Protein AF-A0A8C8BTA4-F1 (afdb_monomer_lite)

InterPro domains:
  IPR008011 Complex 1 LYR protein domain [PF05347] (32-92)
  IPR016488 NADH dehydrogenase [ubiquinone] (complex I), alpha subcomplex, subunit 6 [PTHR12964] (4-118)
  IPR045299 NDUFA6, LYR domain [cd20266] (25-99)

Radius of gyration: 22.17 Å; chains: 1; bounding box: 54×40×76 Å

Foldseek 3Di:
DDDDDDDDDPPPPPPCDPAPPDPDPVVLVVLVVVLLVLQLVCLVVLCVVQVAPDDSVVSNVLSVVVVVVCVPDDDSNVSVVVSVVSVVVSVCSVVVVDHNVVVCVSVVVVVCVVDDDDPPPVVVVVVVVVVVVVVVVVPPDDDD

Structure (mmCIF, N/CA/C/O backbone):
data_AF-A0A8C8BTA4-F1
#
_entry.id   AF-A0A8C8BTA4-F1
#
loop_
_atom_site.group_PDB
_atom_site.id
_atom_site.type_symbol
_atom_site.label_atom_id
_atom_site.label_alt_id
_atom_site.label_comp_id
_atom_site.label_asym_id
_atom_site.label_entity_id
_atom_site.label_seq_id
_atom_site.pdbx_PDB_ins_code
_atom_site.Cartn_x
_atom_site.Cartn_y
_atom_site.Cartn_z
_atom_site.occupancy
_atom_site.B_iso_or_equiv
_atom_site.auth_seq_id
_atom_site.auth_comp_id
_atom_site.auth_asym_id
_atom_site.auth_atom_id
_atom_site.pdbx_PDB_model_num
ATOM 1 N N . MET A 1 1 ? 39.851 -16.239 -56.422 1.00 43.22 1 MET A N 1
ATOM 2 C CA . MET A 1 1 ? 40.036 -15.001 -55.635 1.00 43.22 1 MET A CA 1
ATOM 3 C C . MET A 1 1 ? 38.679 -14.601 -55.082 1.00 43.22 1 MET A C 1
ATOM 5 O O . MET A 1 1 ? 37.808 -14.233 -55.857 1.00 43.22 1 MET A O 1
ATOM 9 N N . ALA A 1 2 ? 38.461 -14.826 -53.786 1.00 45.66 2 ALA A N 1
ATOM 10 C CA . ALA A 1 2 ? 37.199 -14.574 -53.092 1.00 45.66 2 ALA A CA 1
ATOM 11 C C . ALA A 1 2 ? 37.128 -13.120 -52.603 1.00 45.66 2 ALA A C 1
ATOM 13 O O . ALA A 1 2 ? 38.145 -12.577 -52.182 1.00 45.66 2 ALA A O 1
ATOM 14 N N . SER A 1 3 ? 35.937 -12.521 -52.583 1.00 42.38 3 SER A N 1
ATOM 15 C CA . SER A 1 3 ? 35.669 -11.377 -51.708 1.00 42.38 3 SER A CA 1
ATOM 16 C C . SER A 1 3 ? 34.217 -11.427 -51.240 1.00 42.38 3 SER A C 1
ATOM 18 O O . SER A 1 3 ? 33.285 -11.244 -52.018 1.00 42.38 3 SER A O 1
ATOM 20 N N . SER A 1 4 ? 34.047 -11.770 -49.963 1.00 49.66 4 SER A N 1
ATOM 21 C CA . SER A 1 4 ? 32.774 -11.763 -49.246 1.00 49.66 4 SER A CA 1
ATOM 22 C C . SER A 1 4 ? 32.507 -10.341 -48.753 1.00 49.66 4 SER A C 1
ATOM 24 O O . SER A 1 4 ? 33.300 -9.784 -47.992 1.00 49.66 4 SER A O 1
ATOM 26 N N . ALA A 1 5 ? 31.405 -9.740 -49.200 1.00 51.41 5 ALA A 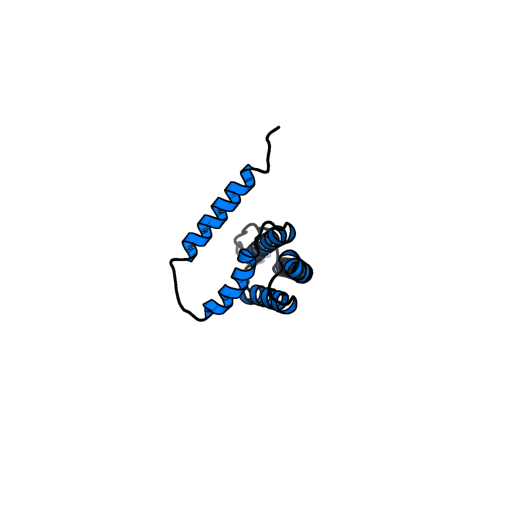N 1
ATOM 27 C CA . ALA A 1 5 ? 30.960 -8.436 -48.730 1.00 51.41 5 ALA A CA 1
ATOM 28 C C . ALA A 1 5 ? 30.339 -8.584 -47.331 1.00 51.41 5 ALA A C 1
ATOM 30 O O . ALA A 1 5 ? 29.182 -8.973 -47.172 1.00 51.41 5 ALA A O 1
ATOM 31 N N . ALA A 1 6 ? 31.131 -8.290 -46.302 1.00 49.91 6 ALA A N 1
ATOM 32 C CA . ALA A 1 6 ? 30.682 -8.265 -44.918 1.00 49.91 6 ALA A CA 1
ATOM 33 C C . ALA A 1 6 ? 29.624 -7.164 -44.714 1.00 49.91 6 ALA A C 1
ATOM 35 O O . ALA A 1 6 ? 29.917 -5.968 -44.779 1.00 49.91 6 ALA A O 1
ATOM 36 N N . THR A 1 7 ? 28.384 -7.572 -44.440 1.00 48.75 7 THR A N 1
ATOM 37 C CA . THR A 1 7 ? 27.320 -6.667 -43.993 1.00 48.75 7 THR A CA 1
ATOM 38 C C . THR A 1 7 ? 27.657 -6.203 -42.579 1.00 48.75 7 THR A C 1
ATOM 40 O O . THR A 1 7 ? 27.585 -6.974 -41.625 1.00 48.75 7 THR A O 1
ATOM 43 N N . ARG A 1 8 ? 28.063 -4.938 -42.431 1.00 50.91 8 ARG A N 1
ATOM 44 C CA . ARG A 1 8 ? 28.268 -4.314 -41.120 1.00 50.91 8 ARG A CA 1
ATOM 45 C C . ARG A 1 8 ? 26.905 -4.048 -40.486 1.00 50.91 8 ARG A C 1
ATOM 47 O O . ARG A 1 8 ? 26.249 -3.066 -40.818 1.00 50.91 8 ARG A O 1
ATOM 54 N N . THR A 1 9 ? 26.482 -4.912 -39.570 1.00 46.53 9 THR A N 1
ATOM 55 C CA . THR A 1 9 ? 25.383 -4.618 -38.647 1.00 46.53 9 THR A CA 1
ATOM 56 C C . THR A 1 9 ? 25.838 -3.511 -37.703 1.00 46.53 9 THR A C 1
ATOM 58 O O . THR A 1 9 ? 26.699 -3.732 -36.851 1.00 46.53 9 THR A O 1
ATOM 61 N N . ALA A 1 10 ? 25.292 -2.308 -37.870 1.00 50.00 10 ALA A N 1
ATOM 62 C CA . ALA A 1 10 ? 25.465 -1.233 -36.908 1.00 50.00 10 ALA A CA 1
ATOM 63 C C . ALA A 1 10 ? 24.846 -1.675 -35.575 1.00 50.00 10 ALA A C 1
ATOM 65 O O . ALA A 1 10 ? 23.627 -1.820 -35.466 1.00 50.00 10 ALA A O 1
ATOM 66 N N . SER A 1 11 ? 25.678 -1.917 -34.562 1.00 54.19 11 SER A N 1
ATOM 67 C CA . SER A 1 11 ? 25.204 -2.025 -33.190 1.00 54.19 11 SER A CA 1
ATOM 68 C C . SER A 1 11 ? 24.702 -0.645 -32.782 1.00 54.19 11 SER A C 1
ATOM 70 O O . SER A 1 11 ? 25.471 0.274 -32.505 1.00 54.19 11 SER A O 1
ATOM 72 N N . VAL A 1 12 ? 23.381 -0.472 -32.791 1.00 51.44 12 VAL A N 1
ATOM 73 C CA . VAL A 1 12 ? 22.750 0.668 -32.130 1.00 51.44 12 VAL A CA 1
ATOM 74 C C . VAL A 1 12 ? 23.1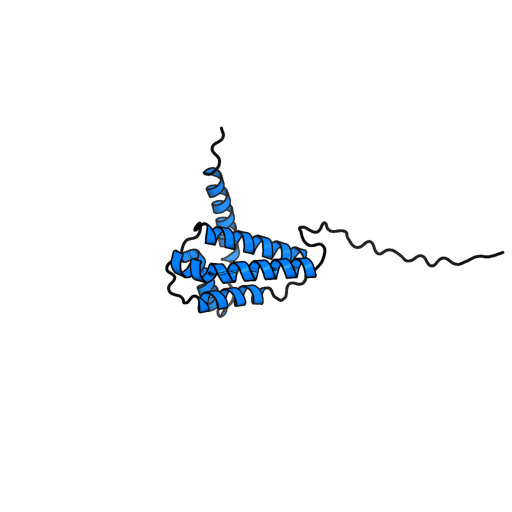39 0.547 -30.664 1.00 51.44 12 VAL A C 1
ATOM 76 O O . VAL A 1 12 ? 22.670 -0.350 -29.966 1.00 51.44 12 VAL A O 1
ATOM 79 N N . ALA A 1 13 ? 24.066 1.395 -30.223 1.00 52.31 13 ALA A N 1
ATOM 80 C CA . ALA A 1 13 ? 24.470 1.490 -28.834 1.00 52.31 13 ALA A CA 1
ATOM 81 C C . ALA A 1 13 ? 23.235 1.881 -28.016 1.00 52.31 13 ALA A C 1
ATOM 83 O O . ALA A 1 13 ? 22.893 3.058 -27.891 1.00 52.31 13 ALA A O 1
ATOM 84 N N . ALA A 1 14 ? 22.525 0.876 -27.500 1.00 57.75 14 ALA A N 1
ATOM 85 C CA . ALA A 1 14 ? 21.484 1.075 -26.516 1.00 57.75 14 ALA A CA 1
ATOM 86 C C . ALA A 1 14 ? 22.132 1.848 -25.369 1.00 57.75 14 ALA A C 1
ATOM 88 O O . ALA A 1 14 ? 23.144 1.418 -24.818 1.00 57.75 14 ALA A O 1
ATOM 89 N N . LYS A 1 15 ? 21.601 3.035 -25.078 1.00 53.69 15 LYS A N 1
ATOM 90 C CA . LYS A 1 15 ? 22.079 3.917 -24.014 1.00 53.69 15 LYS A CA 1
ATOM 91 C C . LYS A 1 15 ? 22.080 3.091 -22.722 1.00 53.69 15 LYS A C 1
ATOM 93 O O . LYS A 1 15 ? 21.014 2.849 -22.162 1.00 53.69 15 LYS A O 1
ATOM 98 N N . VAL A 1 16 ? 23.247 2.589 -22.306 1.00 53.66 16 VAL A N 1
ATOM 99 C CA . VAL A 1 16 ? 23.394 1.716 -21.132 1.00 53.66 16 VAL A CA 1
ATOM 100 C C . VAL A 1 16 ? 23.167 2.579 -19.900 1.00 53.66 16 VAL A C 1
ATOM 102 O O . VAL A 1 16 ? 24.096 3.121 -19.303 1.00 53.66 16 VAL A O 1
ATOM 105 N N . VAL A 1 17 ? 21.900 2.785 -19.553 1.00 58.75 17 VAL A N 1
ATOM 106 C CA . VAL A 1 17 ? 21.539 3.399 -18.285 1.00 58.75 17 VAL A CA 1
ATOM 107 C C . VAL A 1 17 ? 21.676 2.320 -17.230 1.00 58.75 17 VAL A C 1
ATOM 109 O O . VAL A 1 17 ? 21.057 1.266 -17.348 1.00 58.75 17 VAL A O 1
ATOM 112 N N . LYS A 1 18 ? 22.500 2.580 -16.211 1.00 59.97 18 LYS A N 1
ATOM 113 C CA . LYS A 1 18 ? 22.693 1.666 -15.083 1.00 59.97 18 LYS A CA 1
ATOM 114 C C . LYS A 1 18 ? 21.321 1.315 -14.483 1.00 59.97 18 LYS A C 1
ATOM 116 O O . LYS A 1 18 ? 20.644 2.227 -13.999 1.00 59.97 18 LYS A O 1
ATOM 121 N N . PRO A 1 19 ? 20.885 0.045 -14.538 1.00 59.44 19 PRO A N 1
ATOM 122 C CA . PRO A 1 19 ? 19.664 -0.362 -13.861 1.00 59.44 19 PRO A CA 1
ATOM 123 C C . PRO A 1 19 ? 19.863 -0.209 -12.350 1.00 59.44 19 PRO A C 1
ATOM 125 O O . PRO A 1 19 ? 20.925 -0.547 -11.828 1.00 59.44 19 PRO A O 1
ATOM 128 N N . ILE A 1 20 ? 18.862 0.341 -11.658 1.00 61.25 20 ILE A N 1
ATOM 129 C CA . ILE A 1 20 ? 18.943 0.615 -10.214 1.00 61.25 20 ILE A CA 1
ATOM 130 C C . ILE A 1 20 ? 18.792 -0.694 -9.419 1.00 61.25 20 ILE A C 1
ATOM 132 O O . ILE A 1 20 ? 19.532 -0.902 -8.465 1.00 61.25 20 ILE A O 1
ATOM 136 N N . PHE A 1 21 ? 17.905 -1.606 -9.841 1.00 60.84 21 PHE A N 1
ATOM 137 C CA . PHE A 1 21 ? 17.787 -2.954 -9.265 1.00 60.84 21 PHE A CA 1
ATOM 138 C C . PHE A 1 21 ? 17.445 -4.025 -10.305 1.00 60.84 21 PHE A C 1
ATOM 140 O O . PHE A 1 21 ? 18.109 -5.058 -10.355 1.00 60.84 21 PHE A O 1
ATOM 147 N N . SER A 1 22 ? 16.419 -3.800 -11.124 1.00 64.12 22 SER A N 1
ATOM 148 C CA . SER A 1 22 ? 15.921 -4.770 -12.099 1.00 64.12 22 SER A CA 1
ATOM 149 C C . SER A 1 22 ? 16.613 -4.604 -13.445 1.00 64.12 22 SER A C 1
ATOM 151 O O . SER A 1 22 ? 16.670 -3.501 -13.993 1.00 64.12 22 SER A O 1
ATOM 153 N N . ARG A 1 23 ? 17.122 -5.710 -13.997 1.00 69.38 23 ARG A N 1
ATOM 154 C CA . ARG A 1 23 ? 17.665 -5.727 -15.368 1.00 69.38 23 ARG A CA 1
ATOM 155 C C . ARG A 1 23 ? 16.547 -5.835 -16.403 1.00 69.38 23 ARG A C 1
ATOM 157 O O . ARG A 1 23 ? 16.633 -5.202 -17.449 1.00 69.38 23 ARG A O 1
ATOM 164 N N . ASP A 1 24 ? 15.478 -6.547 -16.038 1.00 75.94 24 ASP A N 1
ATOM 165 C CA . ASP A 1 24 ? 14.347 -6.882 -16.902 1.00 75.94 24 ASP A CA 1
ATOM 166 C C . ASP A 1 24 ? 12.992 -6.605 -16.226 1.00 75.94 24 ASP A C 1
ATOM 168 O O . ASP A 1 24 ? 12.855 -6.610 -14.998 1.00 75.94 24 ASP A O 1
ATOM 172 N N . LEU A 1 25 ? 11.946 -6.412 -17.039 1.00 82.31 25 LEU A N 1
ATOM 173 C CA . LEU A 1 25 ? 10.580 -6.137 -16.566 1.00 82.31 25 LEU A CA 1
ATOM 174 C C . LEU A 1 25 ? 9.993 -7.257 -15.699 1.00 82.31 25 LEU A C 1
ATOM 176 O O . LEU A 1 25 ? 9.207 -6.990 -14.788 1.00 82.31 25 LEU A O 1
ATOM 180 N N . ASP A 1 26 ? 10.356 -8.508 -15.964 1.00 86.94 26 ASP A N 1
ATOM 181 C CA . ASP A 1 26 ? 9.822 -9.654 -15.226 1.00 86.94 26 ASP A CA 1
ATOM 182 C C . ASP A 1 26 ? 10.353 -9.723 -13.792 1.00 86.94 26 ASP A C 1
ATOM 184 O O . ASP A 1 26 ? 9.638 -10.140 -12.872 1.00 86.94 26 ASP A O 1
ATOM 188 N N . GLU A 1 27 ? 11.578 -9.245 -13.578 1.00 87.38 27 GLU A N 1
ATOM 189 C CA . GLU A 1 27 ? 12.176 -9.103 -12.254 1.00 87.38 27 GLU A CA 1
ATOM 190 C C . GLU A 1 27 ? 11.454 -8.012 -11.451 1.00 87.38 27 GLU A C 1
ATOM 192 O O . GLU A 1 27 ? 11.037 -8.245 -10.311 1.00 87.38 27 GLU A O 1
ATOM 197 N N . ALA A 1 28 ? 11.186 -6.867 -12.084 1.00 86.62 28 ALA A N 1
ATOM 198 C CA . ALA A 1 28 ? 10.414 -5.782 -11.486 1.00 86.62 28 ALA A CA 1
ATOM 199 C C . ALA A 1 28 ? 8.991 -6.247 -11.111 1.00 86.62 28 ALA A C 1
ATOM 201 O O . ALA A 1 28 ? 8.542 -6.063 -9.976 1.00 86.62 28 ALA A O 1
ATOM 202 N N . LYS A 1 29 ? 8.298 -6.963 -12.009 1.00 88.81 29 LYS A N 1
ATOM 203 C CA . LYS A 1 29 ? 6.968 -7.550 -11.743 1.00 88.81 29 LYS A CA 1
ATOM 204 C C . LYS A 1 29 ? 6.982 -8.572 -10.605 1.00 88.81 29 LYS A C 1
ATOM 206 O O . LYS A 1 29 ? 5.991 -8.704 -9.882 1.00 88.81 29 LYS A O 1
ATOM 211 N N . ARG A 1 30 ? 8.067 -9.335 -10.435 1.00 91.19 30 ARG A N 1
ATOM 212 C CA . ARG A 1 30 ? 8.226 -10.251 -9.293 1.00 91.19 30 ARG A CA 1
ATOM 213 C C . ARG A 1 30 ? 8.276 -9.469 -7.980 1.00 91.19 30 ARG A C 1
ATOM 215 O O . ARG A 1 30 ? 7.491 -9.768 -7.083 1.00 91.19 30 ARG A O 1
ATOM 222 N N . ARG A 1 31 ? 9.101 -8.422 -7.914 1.00 89.69 31 ARG A N 1
ATOM 223 C CA . ARG A 1 31 ? 9.240 -7.560 -6.727 1.00 89.69 31 ARG A CA 1
ATOM 224 C C . ARG A 1 31 ? 7.942 -6.837 -6.364 1.00 89.69 31 ARG A C 1
ATOM 226 O O . ARG A 1 31 ? 7.586 -6.775 -5.189 1.00 89.69 31 ARG A O 1
ATOM 233 N N . VAL A 1 32 ? 7.197 -6.351 -7.358 1.00 91.94 32 VAL A N 1
ATOM 234 C CA . VAL A 1 32 ?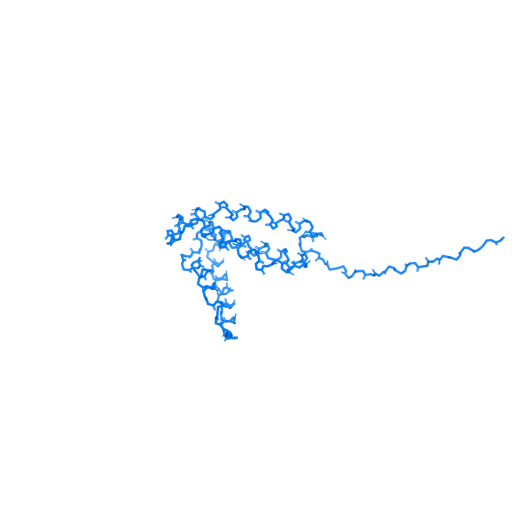 5.867 -5.745 -7.151 1.00 91.94 32 VAL A CA 1
ATOM 235 C C . VAL A 1 32 ? 4.895 -6.751 -6.524 1.00 91.94 32 VAL A C 1
ATOM 237 O O . VAL A 1 32 ? 4.205 -6.420 -5.561 1.00 91.94 32 VAL A O 1
ATOM 240 N N . ARG A 1 33 ? 4.857 -7.999 -7.017 1.00 92.69 33 ARG A N 1
ATOM 241 C CA . ARG A 1 33 ? 3.989 -9.051 -6.454 1.00 92.69 33 ARG A CA 1
ATOM 242 C C . ARG A 1 33 ? 4.375 -9.430 -5.027 1.00 92.69 33 ARG A C 1
ATOM 244 O O . ARG A 1 33 ? 3.494 -9.665 -4.205 1.00 92.69 33 ARG A O 1
ATOM 251 N N . GLU A 1 34 ? 5.667 -9.496 -4.723 1.00 94.44 34 GLU A N 1
ATOM 252 C CA . GLU A 1 34 ? 6.153 -9.735 -3.359 1.00 94.44 34 GLU A CA 1
ATOM 253 C C . GLU A 1 34 ? 5.708 -8.623 -2.407 1.00 94.44 34 GLU A C 1
ATOM 255 O O . GLU A 1 34 ? 5.166 -8.911 -1.339 1.00 94.44 34 GLU A O 1
ATOM 260 N N . LEU A 1 35 ? 5.854 -7.365 -2.829 1.00 93.88 35 LEU A N 1
ATOM 261 C CA . LEU A 1 35 ? 5.395 -6.208 -2.068 1.00 93.88 35 LEU A CA 1
ATOM 262 C C . LEU A 1 35 ? 3.876 -6.242 -1.838 1.00 93.88 35 LEU A C 1
ATOM 264 O O . LEU A 1 35 ? 3.428 -6.030 -0.714 1.00 93.88 35 LEU A O 1
ATOM 268 N N . TYR A 1 36 ? 3.085 -6.571 -2.863 1.00 94.38 36 TYR A N 1
ATOM 269 C CA . TYR A 1 36 ? 1.630 -6.705 -2.736 1.00 94.38 36 TYR A CA 1
ATOM 270 C C . TYR A 1 36 ? 1.234 -7.771 -1.701 1.00 94.38 36 TYR A C 1
ATOM 272 O O . TYR A 1 36 ? 0.362 -7.543 -0.864 1.00 94.38 36 TYR A O 1
ATOM 280 N N . ARG A 1 37 ? 1.911 -8.927 -1.702 1.00 94.06 37 ARG A N 1
ATOM 281 C CA . ARG A 1 37 ? 1.666 -9.998 -0.718 1.00 94.06 37 ARG A CA 1
ATOM 282 C C . ARG A 1 37 ? 2.049 -9.585 0.700 1.00 94.06 37 ARG A C 1
ATOM 284 O O . ARG A 1 37 ? 1.381 -10.009 1.640 1.00 94.06 37 ARG A O 1
ATOM 291 N N . ALA A 1 38 ? 3.113 -8.800 0.857 1.00 94.69 38 ALA A N 1
ATOM 292 C CA . ALA A 1 38 ? 3.517 -8.269 2.154 1.00 94.69 38 ALA A CA 1
ATOM 293 C C . ALA A 1 38 ? 2.456 -7.302 2.703 1.00 94.69 38 ALA A C 1
ATOM 295 O O . ALA A 1 38 ? 1.986 -7.496 3.821 1.00 94.69 38 ALA A O 1
ATOM 296 N N . TRP A 1 39 ? 1.982 -6.361 1.880 1.00 93.88 39 TRP A N 1
ATOM 297 C CA . TRP A 1 39 ? 0.884 -5.459 2.243 1.00 93.88 39 TRP A CA 1
ATOM 298 C C . TRP A 1 39 ? -0.396 -6.206 2.612 1.00 93.88 39 TRP A C 1
ATOM 300 O O . TRP A 1 39 ? -1.015 -5.896 3.622 1.00 93.88 39 TRP A O 1
ATOM 310 N N . TYR A 1 40 ? -0.774 -7.227 1.841 1.00 92.75 40 TYR A N 1
ATOM 311 C CA . TYR A 1 40 ? -1.996 -7.988 2.106 1.00 92.75 40 TYR A CA 1
ATOM 312 C C . TYR A 1 40 ? -2.009 -8.640 3.499 1.00 92.75 40 TYR A C 1
ATOM 314 O O . TYR A 1 40 ? -3.054 -8.708 4.139 1.00 92.75 40 TYR A O 1
ATOM 322 N N . ARG A 1 41 ? -0.850 -9.108 3.981 1.00 93.88 41 ARG A N 1
ATOM 323 C CA . ARG A 1 41 ? -0.717 -9.687 5.328 1.00 93.88 41 ARG A CA 1
ATOM 324 C C . ARG A 1 41 ? -0.696 -8.629 6.424 1.00 93.88 41 ARG A C 1
ATOM 326 O O . ARG A 1 41 ? -1.143 -8.912 7.527 1.00 93.88 41 ARG A O 1
ATOM 333 N N . GLU A 1 42 ? -0.184 -7.444 6.117 1.00 92.88 42 GLU A N 1
ATOM 334 C CA . GLU A 1 42 ? -0.010 -6.379 7.100 1.00 92.88 42 GLU A CA 1
ATOM 335 C C . GLU A 1 42 ? -1.278 -5.548 7.325 1.00 92.88 42 GLU A C 1
ATOM 337 O O . GLU A 1 42 ? -1.472 -4.998 8.405 1.00 92.88 42 GLU A O 1
ATOM 342 N N . VAL A 1 43 ? -2.189 -5.490 6.348 1.00 93.81 43 VAL A N 1
ATOM 343 C CA . VAL A 1 43 ? -3.435 -4.711 6.459 1.00 93.81 43 VAL A CA 1
ATOM 344 C C . VAL A 1 43 ? -4.268 -5.070 7.705 1.00 93.81 43 VAL A C 1
ATOM 346 O O . VAL A 1 43 ? -4.636 -4.147 8.432 1.00 93.81 43 VAL A O 1
ATOM 349 N N . PRO A 1 44 ? -4.567 -6.350 8.015 1.00 93.88 44 PRO A N 1
ATOM 350 C CA . PRO A 1 44 ? -5.327 -6.690 9.221 1.00 93.88 44 PRO A CA 1
ATOM 351 C C . PRO A 1 44 ? -4.619 -6.280 10.521 1.00 93.88 44 PRO A C 1
ATOM 353 O O . PRO A 1 44 ? -5.271 -5.792 11.448 1.00 93.88 44 PRO A O 1
ATOM 356 N N . ASN A 1 45 ? -3.288 -6.423 10.566 1.00 93.00 45 ASN A N 1
ATOM 357 C CA . ASN A 1 45 ? -2.475 -5.981 11.700 1.00 93.00 45 ASN A CA 1
ATOM 358 C C . ASN A 1 45 ? -2.589 -4.465 11.864 1.00 93.00 45 ASN A C 1
ATOM 360 O O . ASN A 1 45 ? -2.923 -3.985 12.938 1.00 93.00 45 ASN A O 1
ATOM 364 N N . THR A 1 46 ? -2.424 -3.718 10.772 1.00 91.06 46 THR A N 1
ATOM 365 C CA . THR A 1 46 ? -2.529 -2.255 10.744 1.00 91.06 46 THR A CA 1
ATOM 366 C C . THR A 1 46 ? -3.899 -1.775 11.243 1.00 91.06 46 THR A C 1
ATOM 368 O O . THR A 1 46 ? -3.967 -0.891 12.093 1.00 91.06 46 THR A O 1
ATOM 371 N N . VAL A 1 47 ? -5.004 -2.367 10.776 1.00 91.75 47 VAL A N 1
ATOM 372 C CA . VAL A 1 47 ? -6.361 -1.984 11.220 1.00 91.75 47 VAL A CA 1
ATOM 373 C C . VAL A 1 47 ? -6.528 -2.152 12.730 1.00 91.75 47 VAL A C 1
ATOM 375 O O . VAL A 1 47 ? -7.104 -1.282 13.382 1.00 91.75 47 VAL A O 1
ATOM 378 N N . THR A 1 48 ? -5.980 -3.234 13.283 1.00 91.88 48 THR A N 1
ATOM 379 C CA . THR A 1 48 ? -6.065 -3.544 14.714 1.00 91.88 48 THR A CA 1
ATOM 380 C C . THR A 1 48 ? -5.147 -2.641 15.540 1.00 91.88 48 THR A C 1
ATOM 382 O O . THR A 1 48 ? -5.596 -2.030 16.507 1.00 91.88 48 THR A O 1
ATOM 385 N N . THR A 1 49 ? -3.882 -2.497 15.135 1.00 92.12 49 THR A N 1
ATOM 386 C CA . THR A 1 49 ? -2.862 -1.697 15.832 1.00 92.12 49 THR A CA 1
ATOM 387 C C . THR A 1 49 ? -3.237 -0.220 15.892 1.00 92.12 49 THR A C 1
ATOM 389 O O . THR A 1 49 ? -3.080 0.417 16.930 1.00 92.12 49 THR A O 1
ATOM 392 N N . PHE A 1 50 ? -3.768 0.330 14.798 1.00 89.25 50 PHE A N 1
ATOM 393 C CA . PHE A 1 50 ? -4.156 1.740 14.724 1.00 89.25 50 PHE A CA 1
ATOM 394 C C . PHE A 1 50 ? -5.618 2.003 15.099 1.00 89.25 50 PHE A C 1
ATOM 396 O O . PHE A 1 50 ? -6.029 3.163 15.065 1.00 89.25 50 PHE A O 1
ATOM 403 N N . GLN A 1 51 ? -6.395 0.964 15.437 1.00 88.69 51 GLN A N 1
ATOM 404 C CA . GLN A 1 51 ? -7.827 1.058 15.756 1.00 88.69 51 GLN A CA 1
ATOM 405 C C . GLN A 1 51 ? -8.573 1.913 14.719 1.00 88.69 51 GLN A C 1
ATOM 407 O O . GLN A 1 51 ? -9.158 2.963 15.014 1.00 88.69 51 GLN A O 1
ATOM 412 N N . LEU A 1 52 ? -8.442 1.516 13.452 1.00 87.25 52 LEU A N 1
ATOM 413 C CA . LEU A 1 52 ? -9.045 2.241 12.339 1.00 87.25 52 LEU A CA 1
ATOM 414 C C . LEU A 1 52 ? -10.547 1.953 12.272 1.00 87.25 52 LEU A C 1
ATOM 416 O O . LEU A 1 52 ? -10.968 0.811 12.432 1.00 87.25 52 LEU A O 1
ATOM 420 N N . ASP A 1 53 ? -11.341 2.969 11.933 1.00 88.31 53 ASP A N 1
ATOM 421 C CA . ASP A 1 53 ? -12.802 2.858 11.785 1.00 88.31 53 ASP A CA 1
ATOM 422 C C . ASP A 1 53 ? -13.192 2.272 10.412 1.00 88.31 53 ASP A C 1
ATOM 424 O O . ASP A 1 53 ? -14.171 2.673 9.786 1.00 88.31 53 ASP A O 1
ATOM 428 N N . ILE A 1 54 ? -12.376 1.347 9.902 1.00 87.88 54 ILE A N 1
ATOM 429 C CA . ILE A 1 54 ? -12.548 0.681 8.611 1.00 87.88 54 ILE A CA 1
ATOM 430 C C . ILE A 1 54 ? -12.426 -0.826 8.791 1.00 87.88 54 ILE A C 1
ATOM 432 O O . ILE A 1 54 ? -11.737 -1.330 9.677 1.00 87.88 54 ILE A O 1
ATOM 436 N N . THR A 1 55 ? -13.039 -1.569 7.882 1.00 91.75 55 THR A N 1
ATOM 437 C CA . THR A 1 55 ? -12.869 -3.021 7.838 1.00 91.75 55 THR A CA 1
ATOM 438 C C . THR A 1 55 ? -11.542 -3.400 7.173 1.00 91.75 55 THR A C 1
ATOM 440 O O . THR A 1 55 ? -11.077 -2.737 6.243 1.00 91.75 55 THR A O 1
ATOM 443 N N . ALA A 1 56 ? -10.954 -4.534 7.574 1.00 90.00 56 ALA A N 1
ATOM 444 C CA . ALA A 1 56 ? -9.760 -5.078 6.916 1.00 90.00 56 ALA A CA 1
ATOM 445 C C . ALA A 1 56 ? -9.965 -5.276 5.402 1.00 90.00 56 ALA A C 1
ATOM 447 O O . ALA A 1 56 ? -9.046 -5.052 4.617 1.00 90.00 56 ALA A O 1
ATOM 448 N N . ARG A 1 57 ? -11.195 -5.609 4.981 1.00 90.94 57 ARG A N 1
ATOM 449 C CA . ARG A 1 57 ? -11.576 -5.716 3.568 1.00 90.94 57 ARG A CA 1
ATOM 450 C C . ARG A 1 57 ? -11.418 -4.385 2.831 1.00 90.94 57 ARG A C 1
ATOM 452 O O . ARG A 1 57 ? -10.732 -4.346 1.813 1.00 90.94 57 ARG A O 1
ATOM 459 N N . GLN A 1 58 ? -11.969 -3.298 3.376 1.00 89.44 58 GLN A N 1
ATOM 460 C CA . GLN A 1 58 ? -11.792 -1.953 2.814 1.00 89.44 58 GLN A CA 1
ATOM 461 C C . GLN A 1 58 ? -10.310 -1.567 2.738 1.00 89.44 58 GLN A C 1
ATOM 463 O O . GLN A 1 58 ? -9.878 -1.013 1.731 1.00 89.44 58 GLN A O 1
ATOM 468 N N . GLY A 1 59 ? -9.508 -1.929 3.746 1.00 89.88 59 GLY A N 1
ATOM 469 C CA . GLY A 1 59 ? -8.054 -1.759 3.701 1.00 89.88 59 GLY A CA 1
ATOM 470 C C . GLY A 1 59 ? -7.400 -2.513 2.535 1.00 89.88 59 GLY A C 1
ATOM 471 O O . GLY A 1 59 ? -6.599 -1.942 1.798 1.00 89.88 59 GLY A O 1
ATOM 472 N N . THR A 1 60 ? -7.767 -3.778 2.308 1.00 91.88 60 THR A N 1
ATOM 473 C CA . THR A 1 60 ? -7.209 -4.570 1.196 1.00 91.88 60 THR A CA 1
ATOM 474 C C . THR A 1 60 ? -7.645 -4.062 -0.177 1.00 91.88 60 TH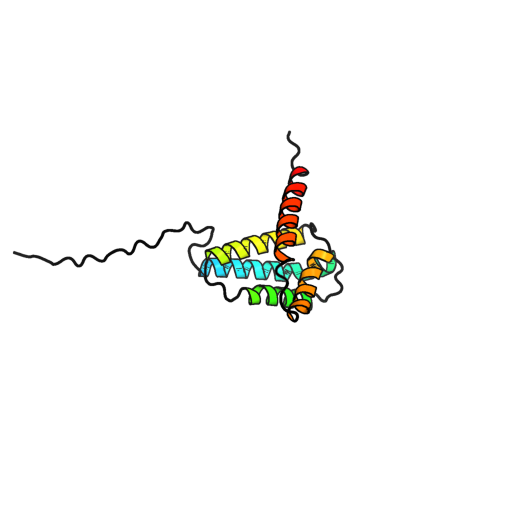R A C 1
ATOM 476 O O . THR A 1 60 ? -6.841 -4.056 -1.113 1.00 91.88 60 THR A O 1
ATOM 479 N N . ASP A 1 61 ? -8.886 -3.591 -0.300 1.00 91.69 61 ASP A N 1
ATOM 480 C CA . ASP A 1 61 ? -9.406 -3.005 -1.535 1.00 91.69 61 ASP A CA 1
ATOM 481 C C . ASP A 1 61 ? -8.712 -1.670 -1.832 1.00 91.69 61 ASP A C 1
ATOM 483 O O . ASP A 1 61 ? -8.318 -1.414 -2.971 1.00 91.69 61 ASP A O 1
ATOM 487 N N . LYS A 1 62 ? -8.435 -0.874 -0.793 1.00 89.00 62 LYS A N 1
ATOM 488 C CA . LYS A 1 62 ? -7.649 0.357 -0.895 1.00 89.00 62 LYS A CA 1
ATOM 489 C C . LYS A 1 62 ? -6.219 0.095 -1.364 1.00 89.00 62 LYS A C 1
ATOM 491 O O . LYS A 1 62 ? -5.720 0.803 -2.238 1.00 89.00 62 LYS A O 1
ATOM 496 N N . VAL A 1 63 ? -5.561 -0.938 -0.831 1.00 91.69 63 VAL A N 1
ATOM 497 C CA . VAL A 1 63 ? -4.241 -1.362 -1.322 1.00 91.69 63 VAL A CA 1
ATOM 498 C C . VAL A 1 63 ? -4.329 -1.714 -2.808 1.00 91.69 63 VAL A C 1
ATOM 500 O O . VAL A 1 63 ? -3.525 -1.213 -3.588 1.00 91.69 63 VAL A O 1
ATOM 503 N N . ARG A 1 64 ? -5.323 -2.507 -3.232 1.00 91.06 64 ARG A N 1
ATOM 504 C CA . ARG A 1 64 ? -5.516 -2.846 -4.653 1.00 91.06 64 ARG A CA 1
ATOM 505 C C . ARG A 1 64 ? -5.665 -1.595 -5.528 1.00 91.06 64 ARG A C 1
ATOM 507 O O . ARG A 1 64 ? -4.935 -1.477 -6.508 1.00 91.06 64 ARG A O 1
ATOM 514 N N . GLU A 1 65 ? -6.510 -0.641 -5.137 1.00 90.69 65 GLU A N 1
ATOM 515 C CA . GLU A 1 65 ? -6.702 0.628 -5.859 1.00 90.69 65 GLU A CA 1
ATOM 516 C C . GLU A 1 65 ? -5.376 1.386 -6.066 1.00 90.69 65 GLU A C 1
ATOM 518 O O . GLU A 1 65 ? -5.094 1.887 -7.156 1.00 90.69 65 GLU A O 1
ATOM 523 N N . MET A 1 66 ? -4.523 1.441 -5.037 1.00 88.44 66 MET A N 1
ATOM 524 C CA . MET A 1 66 ? -3.230 2.135 -5.103 1.00 88.44 66 MET A CA 1
ATOM 525 C C . MET A 1 66 ? -2.240 1.450 -6.056 1.00 88.44 66 MET A C 1
ATOM 527 O O . MET A 1 66 ? -1.463 2.131 -6.731 1.00 88.44 66 MET A O 1
ATOM 531 N N . PHE A 1 67 ? -2.269 0.117 -6.146 1.00 89.50 67 PHE A N 1
ATOM 532 C CA . PHE A 1 67 ? -1.483 -0.619 -7.140 1.00 89.50 67 PHE A CA 1
ATOM 533 C C . PHE A 1 67 ? -2.047 -0.428 -8.556 1.00 89.50 67 PHE A C 1
ATOM 535 O O . PHE A 1 67 ? -1.275 -0.189 -9.487 1.00 89.50 67 PHE A O 1
ATOM 542 N N . ASP A 1 68 ? -3.372 -0.443 -8.718 1.00 89.94 68 ASP A N 1
ATOM 543 C CA . ASP A 1 68 ? -4.033 -0.262 -10.015 1.00 89.94 68 ASP A CA 1
ATOM 544 C C . ASP A 1 68 ? -3.808 1.142 -10.597 1.00 89.94 68 ASP A C 1
ATOM 546 O O . ASP A 1 68 ? -3.597 1.284 -11.805 1.00 89.94 68 ASP A O 1
ATOM 550 N N . ARG A 1 69 ? -3.732 2.178 -9.749 1.00 87.62 69 ARG A N 1
ATOM 551 C CA . ARG A 1 69 ? -3.393 3.553 -10.163 1.00 87.62 69 ARG A CA 1
ATOM 552 C C . ARG A 1 69 ? -2.062 3.628 -10.921 1.00 87.62 69 ARG A C 1
ATOM 554 O O . ARG A 1 69 ? -1.920 4.435 -11.837 1.00 87.62 69 ARG A O 1
ATOM 561 N N . ASN A 1 70 ? -1.107 2.759 -10.591 1.00 85.50 70 ASN A N 1
ATOM 562 C CA . ASN A 1 70 ? 0.233 2.731 -11.183 1.00 85.50 70 ASN A CA 1
ATOM 563 C C . ASN A 1 70 ? 0.376 1.735 -12.351 1.00 85.50 70 ASN A C 1
ATOM 565 O O . ASN A 1 70 ? 1.478 1.543 -12.863 1.00 85.50 70 ASN A O 1
ATOM 569 N N . LYS A 1 71 ? -0.721 1.122 -12.820 1.00 86.19 71 LYS A N 1
ATOM 570 C CA . LYS A 1 71 ? -0.711 0.104 -13.891 1.00 86.19 71 LYS A CA 1
ATOM 571 C C . LYS A 1 71 ? -0.155 0.599 -15.234 1.00 86.19 71 LYS A C 1
ATOM 573 O O . LYS A 1 71 ? 0.293 -0.205 -16.043 1.00 86.19 71 LYS A O 1
ATOM 578 N N . HIS A 1 72 ? -0.193 1.904 -15.486 1.00 87.56 72 HIS A N 1
ATOM 579 C CA . HIS A 1 72 ? 0.254 2.518 -16.740 1.00 87.56 72 HIS A CA 1
ATOM 580 C C . HIS A 1 72 ? 1.785 2.663 -16.851 1.00 87.56 72 HIS A C 1
ATOM 582 O O . HIS A 1 72 ? 2.294 3.039 -17.908 1.00 87.56 72 HIS A O 1
ATOM 588 N N . VAL A 1 73 ? 2.532 2.387 -15.777 1.00 87.12 73 VAL A N 1
ATOM 589 C CA . VAL A 1 73 ? 3.989 2.546 -15.743 1.00 87.12 73 VAL A CA 1
ATOM 590 C C . VAL A 1 73 ? 4.672 1.320 -16.348 1.00 87.12 73 VAL A C 1
ATOM 592 O O . VAL A 1 73 ? 4.599 0.224 -15.800 1.00 87.12 73 VAL A O 1
ATOM 595 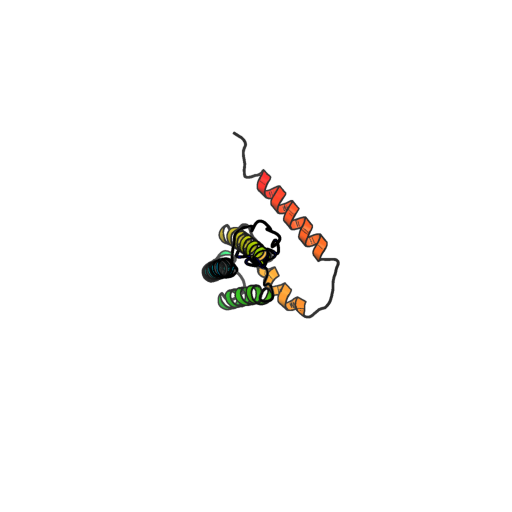N N . ASN A 1 74 ? 5.390 1.529 -17.454 1.00 85.00 74 ASN A N 1
ATOM 596 C CA . ASN A 1 74 ? 6.094 0.468 -18.184 1.00 85.00 74 ASN A CA 1
ATOM 597 C C . ASN A 1 74 ? 7.629 0.540 -18.078 1.00 85.00 74 ASN A C 1
ATOM 599 O O . ASN A 1 74 ? 8.300 -0.365 -18.560 1.00 85.00 74 ASN A O 1
ATOM 603 N N . ASP A 1 75 ? 8.208 1.589 -17.481 1.00 84.81 75 ASP A N 1
ATOM 604 C CA . ASP A 1 75 ? 9.669 1.700 -17.320 1.00 84.81 75 ASP A CA 1
ATOM 605 C C . ASP A 1 75 ? 10.129 0.924 -16.066 1.00 84.81 75 ASP A C 1
ATOM 607 O O . ASP A 1 75 ? 9.713 1.286 -14.957 1.00 84.81 75 ASP A O 1
ATOM 611 N N . PRO A 1 76 ? 11.011 -0.094 -16.196 1.00 85.56 76 PRO A N 1
ATOM 612 C CA . PRO A 1 76 ? 11.524 -0.870 -15.063 1.00 85.56 76 PRO A CA 1
ATOM 613 C C . PRO A 1 76 ? 12.100 -0.012 -13.933 1.00 85.56 76 PRO A C 1
ATOM 615 O O . PRO A 1 76 ? 11.911 -0.325 -12.761 1.00 85.56 76 PRO A O 1
ATOM 618 N N . ARG A 1 77 ? 12.766 1.101 -14.265 1.00 83.44 77 ARG A N 1
ATOM 619 C CA . ARG A 1 77 ? 13.427 1.965 -13.271 1.00 83.44 77 ARG A CA 1
ATOM 620 C C . ARG A 1 77 ? 12.415 2.695 -12.400 1.00 83.44 77 ARG A C 1
ATOM 622 O O . ARG A 1 77 ? 12.625 2.861 -11.201 1.00 83.44 77 ARG A O 1
ATOM 629 N N . VAL A 1 78 ? 11.310 3.122 -13.008 1.00 87.19 78 VAL A N 1
ATOM 630 C CA . VAL A 1 78 ? 10.212 3.776 -12.291 1.00 87.19 78 VAL A CA 1
ATOM 631 C C . VAL A 1 78 ? 9.490 2.753 -11.420 1.00 87.19 78 VAL A C 1
ATOM 633 O O . VAL A 1 78 ? 9.178 3.050 -10.270 1.00 87.19 78 VAL A O 1
ATOM 636 N N . ILE A 1 79 ? 9.293 1.529 -11.921 1.00 88.12 79 ILE A N 1
ATOM 637 C CA . ILE A 1 79 ? 8.706 0.433 -11.138 1.00 88.12 79 ILE A CA 1
ATOM 638 C C . ILE A 1 79 ? 9.570 0.124 -9.911 1.00 88.12 79 ILE A C 1
ATOM 640 O O . ILE A 1 79 ? 9.039 0.046 -8.805 1.00 88.12 79 ILE A O 1
ATOM 644 N N . ASP A 1 80 ? 10.889 0.008 -10.070 1.00 86.50 80 ASP A N 1
ATOM 645 C CA . ASP A 1 80 ? 11.804 -0.233 -8.949 1.00 86.50 80 ASP A CA 1
ATOM 646 C C . ASP A 1 80 ? 11.729 0.883 -7.903 1.00 86.50 80 ASP A C 1
ATOM 648 O O . ASP A 1 80 ? 11.638 0.606 -6.707 1.00 86.50 80 ASP A O 1
ATOM 652 N N . MET A 1 81 ? 11.696 2.145 -8.342 1.00 87.31 81 MET A N 1
ATOM 653 C CA . MET A 1 81 ? 11.544 3.289 -7.443 1.00 87.31 81 MET A CA 1
ATOM 654 C C . MET A 1 81 ? 10.225 3.226 -6.659 1.00 87.31 81 MET A C 1
ATOM 656 O O . MET A 1 81 ? 10.203 3.443 -5.446 1.00 87.31 81 MET A O 1
ATOM 660 N N . LEU A 1 82 ? 9.122 2.877 -7.330 1.00 89.69 82 LEU A N 1
ATOM 661 C CA . LEU A 1 82 ? 7.816 2.701 -6.691 1.00 89.69 82 LEU A CA 1
ATOM 662 C C . LEU A 1 82 ? 7.819 1.540 -5.690 1.00 89.69 82 LEU A C 1
ATOM 664 O O . LEU A 1 82 ? 7.236 1.661 -4.613 1.00 89.69 82 LEU A O 1
ATOM 668 N N . VAL A 1 83 ? 8.506 0.439 -6.002 1.00 90.56 83 VAL A N 1
ATOM 669 C CA . VAL A 1 83 ? 8.662 -0.693 -5.081 1.00 90.56 83 VAL A CA 1
ATOM 670 C C . VAL A 1 83 ? 9.454 -0.287 -3.842 1.00 90.56 83 VAL A C 1
ATOM 672 O O . VAL A 1 83 ? 9.048 -0.631 -2.734 1.00 90.56 83 VAL A O 1
ATOM 675 N N . ILE A 1 84 ? 10.559 0.447 -4.000 1.00 89.44 84 ILE A N 1
ATOM 676 C CA . ILE A 1 84 ? 11.357 0.942 -2.869 1.00 89.44 84 ILE A CA 1
ATOM 677 C C . ILE A 1 84 ? 10.494 1.839 -1.985 1.00 89.44 84 ILE A C 1
ATOM 679 O O . ILE A 1 84 ? 10.401 1.598 -0.782 1.00 89.44 84 ILE A O 1
ATOM 683 N N . LYS A 1 85 ? 9.785 2.802 -2.584 1.00 89.81 85 LYS A N 1
ATOM 684 C CA . LYS A 1 85 ? 8.870 3.682 -1.850 1.00 89.81 85 LYS A CA 1
ATOM 685 C C . LYS A 1 85 ? 7.803 2.884 -1.098 1.00 89.81 85 LYS A C 1
ATOM 687 O O . LYS A 1 85 ? 7.575 3.128 0.081 1.00 89.81 85 LYS A O 1
ATOM 692 N N . GLY A 1 86 ? 7.193 1.890 -1.741 1.00 91.75 86 GLY A N 1
ATOM 693 C CA . GLY A 1 86 ? 6.185 1.042 -1.107 1.00 91.75 86 GLY A CA 1
ATOM 694 C C . GLY A 1 86 ? 6.734 0.148 0.011 1.00 91.75 86 GLY A C 1
ATOM 695 O O . GLY A 1 86 ? 6.016 -0.117 0.973 1.00 91.75 86 GLY A O 1
ATOM 696 N N . LYS A 1 87 ? 7.999 -0.292 -0.072 1.00 92.25 87 LYS A N 1
ATOM 697 C CA . LYS A 1 87 ? 8.684 -1.012 1.016 1.00 92.25 87 LYS A CA 1
ATOM 698 C C . LYS A 1 87 ? 8.974 -0.101 2.207 1.00 92.25 87 LYS A C 1
ATOM 700 O O . LYS A 1 87 ? 8.771 -0.526 3.340 1.00 92.25 87 LYS A O 1
ATOM 705 N N . MET A 1 88 ? 9.404 1.134 1.957 1.00 92.56 88 MET A N 1
ATOM 706 C CA . MET A 1 88 ? 9.619 2.126 3.015 1.00 92.56 88 MET A CA 1
ATOM 707 C C . MET A 1 88 ? 8.307 2.450 3.736 1.00 92.56 88 MET A C 1
ATOM 709 O O . MET A 1 88 ? 8.249 2.381 4.958 1.00 92.56 88 MET A O 1
ATOM 713 N N . GLU A 1 89 ? 7.230 2.708 2.986 1.00 90.44 89 GLU A N 1
ATOM 714 C CA . GLU A 1 89 ? 5.897 2.955 3.555 1.00 90.44 89 GLU A CA 1
ATOM 715 C C . GLU A 1 89 ? 5.412 1.788 4.430 1.00 90.44 89 GLU A C 1
ATOM 717 O O . GLU A 1 89 ? 4.824 2.013 5.491 1.00 90.44 89 GLU A O 1
ATOM 722 N N . LEU A 1 90 ? 5.683 0.548 4.003 1.00 91.12 90 LEU A N 1
ATOM 723 C CA . LEU A 1 90 ? 5.346 -0.657 4.756 1.00 91.12 90 LEU A CA 1
ATOM 724 C C . LEU A 1 90 ? 6.151 -0.747 6.060 1.00 91.12 90 LEU A C 1
ATOM 726 O O . LEU A 1 90 ? 5.569 -1.009 7.106 1.00 91.12 90 LEU A O 1
ATOM 730 N N . GLN A 1 91 ? 7.461 -0.484 6.026 1.00 92.62 91 GLN A N 1
ATOM 731 C CA . GLN A 1 91 ? 8.295 -0.475 7.235 1.00 92.62 91 GLN A CA 1
ATOM 732 C C . GLN A 1 91 ? 7.859 0.597 8.237 1.00 92.62 91 GLN A C 1
ATOM 734 O O . GLN A 1 91 ? 7.766 0.312 9.427 1.00 92.62 91 GLN A O 1
ATOM 739 N N . GLU A 1 92 ? 7.536 1.804 7.767 1.00 89.69 92 GLU A N 1
ATOM 740 C CA . GLU A 1 92 ? 7.012 2.877 8.622 1.00 89.69 92 GLU A CA 1
ATOM 741 C C . GLU A 1 92 ? 5.675 2.478 9.282 1.00 89.69 92 GLU A C 1
ATOM 743 O O . GLU A 1 92 ? 5.387 2.899 10.402 1.00 89.69 92 GLU A O 1
ATOM 748 N N . THR A 1 93 ? 4.871 1.649 8.606 1.00 89.25 93 THR A N 1
ATOM 749 C CA . THR A 1 93 ? 3.589 1.144 9.126 1.00 89.25 93 THR A CA 1
ATOM 750 C C . THR A 1 93 ? 3.798 0.032 10.156 1.00 89.25 93 THR A C 1
ATOM 752 O O . THR A 1 93 ? 3.249 0.120 11.251 1.00 89.25 93 THR A O 1
ATOM 755 N N . ILE A 1 94 ? 4.640 -0.961 9.843 1.00 91.25 94 ILE A N 1
ATOM 756 C CA . ILE A 1 94 ? 4.964 -2.089 10.735 1.00 91.25 94 ILE A CA 1
ATOM 757 C C . ILE A 1 94 ? 5.606 -1.594 12.034 1.00 91.25 94 ILE A C 1
ATOM 759 O O . ILE A 1 94 ? 5.238 -2.035 13.118 1.00 91.25 94 ILE A O 1
ATOM 763 N N . ASN A 1 95 ? 6.546 -0.650 11.937 1.00 91.94 95 ASN A N 1
ATOM 764 C CA . ASN A 1 95 ? 7.242 -0.103 13.102 1.00 91.94 95 ASN A CA 1
ATOM 765 C C . ASN A 1 95 ? 6.404 0.920 13.884 1.00 91.94 95 ASN A C 1
ATOM 767 O O . ASN A 1 95 ? 6.902 1.504 14.845 1.00 91.94 95 ASN A O 1
ATOM 771 N N . VAL A 1 96 ? 5.156 1.170 13.468 1.00 89.38 96 VAL A N 1
ATOM 772 C CA . VAL A 1 96 ? 4.247 2.142 14.093 1.00 89.38 96 VAL A CA 1
ATOM 773 C C . VAL A 1 96 ? 4.887 3.537 14.186 1.00 89.38 96 VAL A C 1
ATOM 775 O O . VAL A 1 96 ? 4.718 4.274 15.152 1.00 89.38 96 VAL A O 1
ATOM 778 N N . TRP A 1 97 ? 5.648 3.921 13.156 1.00 89.44 97 TRP A N 1
ATOM 779 C CA . TRP A 1 97 ? 6.212 5.273 13.041 1.00 89.44 97 TRP A CA 1
ATOM 780 C C . TRP A 1 97 ? 5.190 6.274 12.496 1.00 89.44 97 TRP A C 1
ATOM 782 O O . TRP A 1 97 ? 5.403 7.482 12.548 1.00 89.44 97 TRP A O 1
ATOM 792 N N . LYS A 1 98 ? 4.062 5.776 11.983 1.00 84.31 98 LYS A N 1
ATOM 793 C CA . LYS A 1 98 ? 2.923 6.578 11.533 1.00 84.31 98 LYS A CA 1
ATOM 794 C C . LYS A 1 98 ? 1.884 6.735 12.632 1.00 84.31 98 LYS A C 1
ATOM 796 O O . LYS A 1 98 ? 1.815 5.954 13.568 1.00 84.31 98 LYS A O 1
ATOM 801 N N . GLN A 1 99 ? 1.032 7.740 12.469 1.00 87.94 99 GLN A N 1
ATOM 802 C CA . GLN A 1 99 ? -0.195 7.912 13.256 1.00 87.94 99 GLN A CA 1
ATOM 803 C C . GLN A 1 99 ? -1.426 7.548 12.413 1.00 87.94 99 GLN A C 1
ATOM 805 O O . GLN A 1 99 ? -1.368 7.624 11.183 1.00 87.94 99 GLN A O 1
ATOM 810 N N . LYS A 1 100 ? -2.560 7.246 13.065 1.00 86.62 100 LYS A N 1
ATOM 811 C CA . LYS A 1 100 ? -3.863 6.950 12.423 1.00 86.62 100 LYS A CA 1
ATOM 812 C C . LYS A 1 100 ? -4.231 7.957 11.324 1.00 86.62 100 LYS A C 1
ATOM 814 O O . LYS A 1 100 ? -4.676 7.561 10.250 1.00 86.62 100 LYS A O 1
ATOM 819 N N . THR A 1 101 ? -3.973 9.245 11.548 1.00 86.19 101 THR A N 1
ATOM 820 C CA . THR A 1 101 ? -4.214 10.338 10.587 1.00 86.19 101 THR A CA 1
ATOM 821 C C . THR A 1 101 ? -3.503 10.137 9.246 1.00 86.19 101 THR A C 1
ATOM 823 O O . THR A 1 101 ? -4.102 10.357 8.193 1.00 86.19 101 THR A O 1
ATOM 826 N N . HIS A 1 102 ? -2.256 9.661 9.264 1.00 86.50 102 HIS A N 1
ATOM 827 C CA . HIS A 1 102 ? -1.458 9.420 8.061 1.00 86.50 102 HIS A CA 1
ATOM 828 C C . HIS A 1 102 ? -2.048 8.298 7.206 1.00 86.50 102 HIS A C 1
ATOM 830 O O . HIS A 1 102 ? -2.052 8.394 5.983 1.00 86.50 102 HIS A O 1
ATOM 836 N N . ILE A 1 103 ? -2.581 7.252 7.844 1.00 86.06 103 ILE A N 1
ATOM 837 C CA . ILE A 1 103 ? -3.222 6.133 7.147 1.00 86.06 103 ILE A CA 1
ATOM 838 C C . ILE A 1 103 ? -4.582 6.568 6.596 1.00 86.06 103 ILE A C 1
ATOM 840 O O . ILE A 1 103 ? -4.884 6.327 5.428 1.00 86.06 103 ILE A O 1
ATOM 844 N N . MET A 1 104 ? -5.379 7.273 7.405 1.00 86.31 104 MET A N 1
ATOM 845 C CA . MET A 1 104 ? -6.710 7.746 7.008 1.00 86.31 104 MET A CA 1
ATOM 846 C C . MET A 1 104 ? -6.670 8.734 5.839 1.00 86.31 104 MET A C 1
ATOM 848 O O . MET A 1 104 ? -7.601 8.788 5.040 1.00 86.31 104 MET A O 1
ATOM 852 N N . ARG A 1 105 ? -5.572 9.474 5.667 1.00 86.50 105 ARG A N 1
ATOM 853 C CA . ARG A 1 105 ? -5.384 10.368 4.520 1.00 86.50 105 ARG A CA 1
ATOM 854 C C . ARG A 1 105 ? -5.499 9.657 3.166 1.00 86.50 105 ARG A C 1
ATOM 856 O O . ARG A 1 105 ? -6.060 10.233 2.238 1.00 86.50 105 ARG A O 1
ATOM 863 N N . TYR A 1 106 ? -5.057 8.403 3.059 1.00 82.75 106 TYR A N 1
ATOM 864 C CA . TYR A 1 106 ? -5.199 7.625 1.823 1.00 82.75 106 TYR A CA 1
ATOM 865 C C . TYR A 1 106 ? -6.663 7.354 1.445 1.00 82.75 106 TYR A C 1
ATOM 867 O O . TYR A 1 106 ? -6.961 7.155 0.266 1.00 82.75 106 TYR A O 1
ATOM 875 N N . PHE A 1 107 ? -7.574 7.352 2.421 1.00 81.19 107 PHE A N 1
ATOM 876 C CA . PHE A 1 107 ? -9.006 7.165 2.192 1.00 81.19 107 PHE A CA 1
ATOM 877 C C . PHE A 1 107 ? -9.670 8.476 1.744 1.00 81.19 107 PHE A C 1
ATOM 879 O O . PHE A 1 107 ? -10.385 8.473 0.746 1.00 81.19 107 PHE A O 1
ATOM 886 N N . HIS A 1 108 ? -9.328 9.609 2.367 1.00 71.81 108 HIS A N 1
ATOM 887 C CA . HIS A 1 108 ? -9.867 10.926 1.990 1.00 71.81 108 HIS A CA 1
ATOM 888 C C . HIS A 1 108 ? -9.409 11.411 0.601 1.00 71.81 108 HIS A C 1
ATOM 890 O O . HIS A 1 108 ? -10.159 12.079 -0.108 1.00 71.81 108 HIS A O 1
ATOM 896 N N . GLU A 1 109 ? -8.194 11.059 0.164 1.00 59.81 109 GLU A N 1
ATOM 897 C CA . GLU A 1 109 ? -7.702 11.419 -1.179 1.00 59.81 109 GLU A CA 1
ATOM 898 C C . GLU A 1 109 ? -8.529 10.778 -2.312 1.00 59.81 109 GLU A C 1
ATOM 900 O O . GLU A 1 109 ? -8.545 11.297 -3.428 1.00 59.81 109 GLU A O 1
ATOM 905 N N . THR A 1 110 ? -9.243 9.680 -2.045 1.00 56.97 110 THR A N 1
ATOM 906 C CA . THR A 1 110 ? -10.157 9.063 -3.023 1.00 56.97 110 THR A CA 1
ATOM 907 C C . THR A 1 110 ? -11.487 9.791 -3.115 1.00 56.97 110 THR A C 1
ATOM 909 O O . THR A 1 110 ? -12.038 9.891 -4.206 1.00 56.97 110 THR A O 1
ATOM 912 N N . GLU A 1 111 ? -11.967 10.363 -2.014 1.00 56.38 111 GLU A N 1
ATOM 913 C CA . GLU A 1 111 ? -13.194 11.167 -1.987 1.00 56.38 111 GLU A CA 1
ATOM 914 C C . GLU A 1 111 ? -12.981 12.521 -2.688 1.00 56.38 111 GLU A C 1
ATOM 916 O O . GLU A 1 111 ? -13.809 12.964 -3.489 1.00 56.38 111 GLU A O 1
ATOM 921 N N . ALA A 1 112 ? -11.812 13.137 -2.476 1.00 52.00 112 ALA A N 1
ATOM 922 C CA . ALA A 1 112 ? -11.436 14.417 -3.080 1.00 52.00 112 ALA A CA 1
ATOM 923 C C . ALA A 1 112 ? -11.107 14.338 -4.586 1.00 52.00 112 ALA A C 1
ATOM 925 O O . ALA A 1 112 ? -11.094 15.367 -5.260 1.00 52.00 112 ALA A O 1
ATOM 926 N N . GLY A 1 113 ? -10.888 13.139 -5.144 1.00 50.22 113 GLY A N 1
ATOM 927 C CA . GLY A 1 113 ? -10.603 12.924 -6.572 1.00 50.22 113 GLY A CA 1
ATOM 928 C C . GLY A 1 113 ? -11.726 13.346 -7.532 1.00 50.22 113 GLY A C 1
ATOM 929 O O . GLY A 1 113 ? -11.519 13.361 -8.744 1.00 50.22 113 GLY A O 1
ATOM 930 N N . THR A 1 114 ? -12.891 13.722 -7.000 1.00 51.00 114 THR A N 1
ATOM 931 C CA . THR A 1 114 ? -14.030 14.259 -7.760 1.00 51.00 114 THR A CA 1
ATOM 932 C C . THR A 1 114 ? -13.945 15.783 -7.971 1.00 51.00 114 THR A C 1
ATOM 934 O O . THR A 1 114 ? -14.640 16.317 -8.832 1.00 51.00 114 THR A O 1
ATOM 937 N N . HIS A 1 115 ? -13.073 16.502 -7.247 1.00 46.00 115 HIS A N 1
ATOM 938 C CA . HIS A 1 115 ? -12.893 17.952 -7.397 1.00 46.00 115 HIS A CA 1
ATOM 939 C C . HIS A 1 115 ? -11.545 18.298 -8.050 1.00 46.00 115 HIS A C 1
ATOM 941 O O . HIS A 1 115 ? -10.466 17.924 -7.595 1.00 46.00 115 HIS A O 1
ATOM 947 N N . HIS A 1 116 ? -11.629 19.020 -9.164 1.00 46.28 116 HIS A N 1
ATOM 948 C CA . HIS A 1 116 ? -10.512 19.467 -9.984 1.00 46.28 116 HIS A CA 1
ATOM 949 C C . HIS A 1 116 ? -9.586 20.477 -9.267 1.00 46.28 116 HIS A C 1
ATOM 951 O O . HIS A 1 116 ? -10.038 21.404 -8.608 1.00 46.28 116 HIS A O 1
ATOM 957 N N . ASN A 1 117 ? -8.284 20.308 -9.519 1.00 51.50 117 ASN A N 1
ATOM 958 C CA . ASN A 1 117 ? -7.194 21.294 -9.571 1.00 51.50 117 ASN A CA 1
ATOM 959 C C . ASN A 1 117 ? -6.896 22.172 -8.334 1.00 51.50 117 ASN A C 1
ATOM 961 O O . ASN A 1 117 ? -7.519 23.200 -8.105 1.00 51.50 117 ASN A O 1
ATOM 965 N N . GLY A 1 118 ? -5.765 21.885 -7.678 1.00 37.50 118 GLY A N 1
ATOM 966 C CA . GLY A 1 118 ? -5.077 22.814 -6.776 1.00 37.50 118 GLY A CA 1
ATOM 967 C C . GLY A 1 118 ? -3.563 22.625 -6.844 1.00 37.50 118 GLY A C 1
ATOM 968 O O . GLY A 1 118 ? -2.981 21.865 -6.075 1.00 37.50 118 GLY A O 1
ATOM 969 N N . TRP A 1 119 ? -2.915 23.312 -7.787 1.00 36.22 119 TRP A N 1
ATOM 970 C CA . TRP A 1 119 ? -1.463 23.288 -8.040 1.00 36.22 119 TRP A CA 1
ATOM 971 C C . TRP A 1 119 ? -0.616 23.798 -6.842 1.00 36.22 119 TRP A C 1
ATOM 973 O O . TRP A 1 119 ? 0.606 23.709 -6.876 1.00 36.22 119 TRP A O 1
ATOM 983 N N . GLY A 1 120 ? -1.252 24.277 -5.761 1.00 41.16 120 GLY A N 1
ATOM 984 C CA . GLY A 1 120 ? -0.602 24.809 -4.555 1.00 41.16 120 GLY A CA 1
ATOM 985 C C . GLY A 1 120 ? -0.304 23.795 -3.439 1.00 41.16 120 GLY A C 1
ATOM 986 O O . GLY A 1 120 ? 0.638 23.995 -2.683 1.00 41.16 120 GLY A O 1
ATOM 987 N N . GLU A 1 121 ? -1.022 22.669 -3.340 1.00 44.59 121 GLU A N 1
ATOM 988 C CA . GLU A 1 121 ? -0.826 21.734 -2.211 1.00 44.59 121 GLU A CA 1
ATOM 989 C C . GLU A 1 121 ? 0.359 20.773 -2.394 1.00 44.59 121 GLU A C 1
ATOM 991 O O . GLU A 1 121 ? 0.924 20.265 -1.422 1.00 44.59 121 GLU A O 1
ATOM 996 N N . LYS A 1 122 ? 0.752 20.502 -3.643 1.00 48.47 122 LYS A N 1
ATOM 997 C CA . LYS A 1 122 ? 1.777 19.491 -3.954 1.00 48.47 122 LYS A CA 1
ATOM 998 C C . LYS A 1 122 ? 3.181 19.920 -3.518 1.00 48.47 122 LYS A C 1
ATOM 1000 O O . LYS A 1 122 ? 3.992 19.060 -3.188 1.00 48.47 122 LYS A O 1
ATOM 1005 N N . HIS A 1 123 ? 3.451 21.226 -3.471 1.00 42.22 123 HIS A N 1
ATOM 1006 C CA . HIS A 1 123 ? 4.758 21.759 -3.082 1.00 42.22 123 HIS A CA 1
ATOM 1007 C C . HIS A 1 123 ? 4.976 21.792 -1.565 1.00 42.22 123 HIS A C 1
ATOM 1009 O O . HIS A 1 123 ? 6.090 21.540 -1.116 1.00 42.22 123 HIS A O 1
ATOM 1015 N N . GLN A 1 124 ? 3.928 22.005 -0.765 1.00 40.06 124 GLN A N 1
ATOM 1016 C CA . GLN A 1 124 ? 4.061 22.054 0.695 1.00 40.06 124 GLN A CA 1
ATOM 1017 C C . GLN A 1 124 ? 4.208 20.652 1.310 1.00 40.06 124 GLN A C 1
ATOM 1019 O O . GLN A 1 124 ? 5.062 20.424 2.163 1.00 40.06 124 GLN A O 1
ATOM 1024 N N . LYS A 1 125 ? 3.462 19.672 0.782 1.00 48.50 125 LYS A N 1
ATOM 1025 C CA . LYS A 1 125 ? 3.481 18.271 1.242 1.00 48.50 125 LYS A CA 1
ATOM 1026 C C . LYS A 1 125 ? 4.787 17.526 0.904 1.00 48.50 125 LYS A C 1
ATOM 1028 O O . LYS A 1 125 ? 5.093 16.530 1.554 1.00 48.50 125 LYS A O 1
ATOM 1033 N N . GLY A 1 126 ? 5.544 17.985 -0.100 1.00 46.09 126 GLY A N 1
ATOM 1034 C CA . GLY A 1 126 ? 6.853 17.421 -0.455 1.00 46.09 126 GLY A CA 1
ATOM 1035 C C . GLY A 1 126 ? 7.979 17.858 0.488 1.00 46.09 126 GLY A C 1
ATOM 1036 O O . GLY A 1 126 ? 8.807 17.036 0.863 1.00 46.09 126 GLY A O 1
ATOM 1037 N N . PHE A 1 127 ? 7.965 19.124 0.918 1.00 36.72 127 PHE A N 1
ATOM 1038 C CA . PHE A 1 127 ? 9.019 19.716 1.751 1.00 36.72 127 PHE A CA 1
ATOM 1039 C C . PHE A 1 127 ? 8.923 19.276 3.226 1.00 36.72 127 PHE A C 1
ATOM 1041 O O . PHE A 1 127 ? 9.936 19.021 3.874 1.00 36.72 127 PHE A O 1
ATOM 1048 N N . GLU A 1 128 ? 7.706 19.091 3.750 1.00 47.84 128 GLU A N 1
ATOM 1049 C CA . GLU A 1 128 ? 7.481 18.618 5.128 1.00 47.84 128 GLU A CA 1
ATOM 1050 C C . GLU A 1 128 ? 7.941 17.170 5.358 1.00 47.84 128 GLU A C 1
ATOM 1052 O O . GLU A 1 128 ? 8.520 16.856 6.397 1.00 47.84 128 GLU A O 1
ATOM 1057 N N . PHE A 1 129 ? 7.740 16.285 4.376 1.00 46.84 129 PHE A N 1
ATOM 1058 C CA . PHE A 1 129 ? 8.154 14.882 4.483 1.00 46.84 129 PHE A CA 1
ATOM 1059 C C . PHE A 1 129 ? 9.682 14.714 4.488 1.00 46.84 129 PHE A C 1
ATOM 1061 O O . PHE A 1 129 ? 10.191 13.756 5.070 1.00 46.84 129 PHE A O 1
ATOM 1068 N N . GLU A 1 130 ? 10.418 15.638 3.865 1.00 48.22 130 GLU A N 1
ATOM 1069 C CA . GLU A 1 130 ? 11.884 15.613 3.795 1.00 48.22 130 GLU A CA 1
ATOM 1070 C C . GLU A 1 130 ? 12.529 16.220 5.056 1.00 48.22 130 GLU A C 1
ATOM 1072 O O . GLU A 1 130 ? 13.500 15.671 5.589 1.00 48.22 130 GLU A O 1
ATOM 1077 N N . ILE A 1 131 ? 11.927 17.281 5.614 1.00 52.94 131 ILE A N 1
ATOM 1078 C CA . ILE A 1 131 ? 12.341 17.876 6.896 1.00 52.94 131 ILE A CA 1
ATOM 1079 C C . ILE A 1 131 ? 12.080 16.910 8.058 1.00 52.94 131 ILE A C 1
ATOM 1081 O O . ILE A 1 131 ? 12.956 16.721 8.902 1.00 52.94 131 ILE A O 1
ATOM 1085 N N . LEU A 1 132 ? 10.928 16.231 8.085 1.00 52.06 132 LEU A N 1
ATOM 1086 C CA . LEU A 1 132 ? 10.613 15.272 9.149 1.00 52.06 132 LEU A CA 1
ATOM 1087 C C . LEU A 1 132 ? 11.494 14.016 9.085 1.00 52.06 132 LEU A C 1
ATOM 1089 O O . LEU A 1 132 ? 11.947 13.539 10.126 1.00 52.06 132 LEU A O 1
ATOM 1093 N N . LYS A 1 133 ? 11.841 13.530 7.884 1.00 48.62 133 LYS A N 1
ATOM 1094 C CA . LYS A 1 133 ? 12.815 12.431 7.733 1.00 48.62 133 LYS A CA 1
ATOM 1095 C C . LYS A 1 133 ? 14.229 12.834 8.155 1.00 48.62 133 LYS A C 1
ATOM 1097 O O . LYS A 1 133 ? 14.938 12.014 8.733 1.00 48.62 133 LYS A O 1
ATOM 1102 N N . SER A 1 134 ? 14.613 14.092 7.946 1.00 47.84 134 SER A N 1
ATOM 1103 C CA . SER A 1 134 ? 15.910 14.620 8.393 1.00 47.84 134 SER A CA 1
ATOM 1104 C C . SER A 1 134 ? 15.964 14.855 9.910 1.00 47.84 134 SER A C 1
ATOM 1106 O O . SER A 1 134 ? 17.010 14.653 10.524 1.00 47.84 134 SER A O 1
ATOM 1108 N N . PHE A 1 135 ? 14.843 15.221 10.543 1.00 45.47 135 PHE A N 1
ATOM 1109 C CA . PHE A 1 135 ? 14.783 15.476 11.987 1.00 45.47 135 PHE A CA 1
ATOM 1110 C C . PHE A 1 135 ? 14.679 14.192 12.827 1.00 45.47 135 PHE A C 1
ATOM 1112 O O . PHE A 1 135 ? 15.175 14.150 13.949 1.00 45.47 135 PHE A O 1
ATOM 1119 N N . GLN A 1 136 ? 14.100 13.115 12.285 1.00 48.62 136 GLN A N 1
ATOM 1120 C CA . GLN A 1 136 ? 13.985 11.838 12.999 1.00 48.62 136 GLN A CA 1
ATOM 1121 C C . GLN A 1 136 ? 15.267 10.978 12.925 1.00 48.62 136 GLN A C 1
ATOM 1123 O O . GLN A 1 136 ? 15.477 10.124 13.784 1.00 48.62 136 GLN A O 1
ATOM 1128 N N . LEU A 1 137 ? 16.166 11.226 11.959 1.00 47.03 137 LEU A N 1
ATOM 1129 C CA . LEU A 1 137 ? 17.469 10.546 11.882 1.00 47.03 137 LEU A CA 1
ATOM 1130 C C . LEU A 1 137 ? 18.528 11.101 12.854 1.00 47.03 137 LEU A C 1
ATOM 1132 O O . LEU A 1 137 ? 19.505 10.409 13.129 1.00 47.03 137 LEU A O 1
ATOM 1136 N N . SER A 1 138 ? 18.344 12.303 13.411 1.00 46.88 138 SER A N 1
ATOM 1137 C CA . SER A 1 138 ? 19.318 12.911 14.336 1.00 46.88 138 SER A CA 1
ATOM 1138 C C . SER A 1 138 ? 19.243 12.372 15.771 1.00 46.88 138 SER A C 1
ATOM 1140 O O . SER A 1 138 ? 20.173 12.581 16.542 1.00 46.88 138 SER A O 1
ATOM 1142 N N . HIS A 1 139 ? 18.175 11.651 16.129 1.00 49.72 139 HIS A N 1
ATOM 1143 C CA . HIS A 1 139 ? 17.961 11.119 17.484 1.00 49.72 139 HIS A CA 1
ATOM 1144 C C . HIS A 1 139 ? 18.238 9.609 17.624 1.00 49.72 139 HIS A C 1
ATOM 1146 O O . HIS A 1 139 ? 18.068 9.063 18.711 1.00 49.72 139 HIS A O 1
ATOM 1152 N N . VAL A 1 140 ? 18.667 8.921 16.555 1.00 50.59 140 VAL A N 1
ATOM 1153 C CA . VAL A 1 140 ? 18.865 7.450 16.554 1.00 50.59 140 VAL A CA 1
ATOM 1154 C C . VAL A 1 140 ? 20.343 7.033 16.417 1.00 50.59 140 VAL A C 1
ATOM 1156 O O . VAL A 1 140 ? 20.656 5.849 16.446 1.00 50.59 140 VAL A O 1
ATOM 1159 N N . PHE A 1 141 ? 21.282 7.982 16.360 1.00 40.75 141 PHE A N 1
ATOM 1160 C CA . PHE A 1 141 ? 22.721 7.699 16.433 1.00 40.75 141 PHE A CA 1
ATOM 1161 C C . PHE A 1 141 ? 23.380 8.514 17.556 1.00 40.75 141 PHE A C 1
ATOM 1163 O O . PHE A 1 141 ? 23.766 9.661 17.326 1.00 40.75 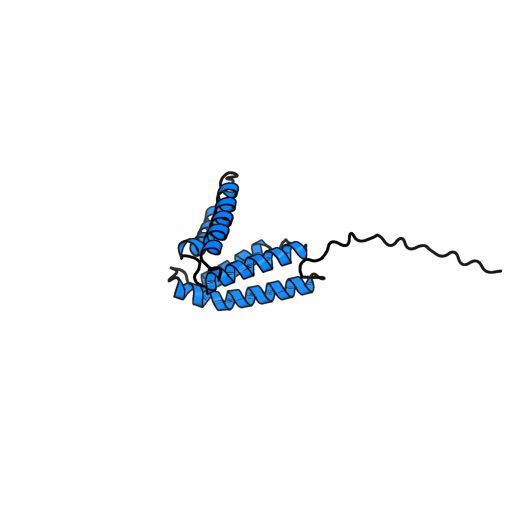141 PHE A O 1
ATOM 1170 N N . PRO A 1 142 ? 23.551 7.957 18.769 1.00 38.53 142 PRO A N 1
ATOM 1171 C CA . PRO A 1 142 ? 24.574 8.457 19.668 1.00 38.53 142 PRO A CA 1
ATOM 1172 C C . PRO A 1 142 ? 25.937 8.045 19.099 1.00 38.53 142 PRO A C 1
ATOM 1174 O O . PRO A 1 142 ? 26.239 6.862 18.959 1.00 38.53 142 PRO A O 1
ATOM 1177 N N . LEU A 1 143 ? 26.740 9.040 18.727 1.00 41.81 143 LEU A N 1
ATOM 1178 C CA . LEU A 1 143 ? 28.173 8.869 18.511 1.00 41.81 143 LEU A CA 1
ATOM 1179 C C . LEU A 1 143 ? 28.806 8.409 19.833 1.00 41.81 143 LEU A C 1
ATOM 1181 O O . LEU A 1 143 ? 28.892 9.193 20.778 1.00 41.81 143 LEU A O 1
ATOM 1185 N N . SER A 1 144 ? 29.254 7.156 19.874 1.00 42.16 144 SER A N 1
ATOM 1186 C CA . SER A 1 144 ? 30.348 6.687 20.731 1.00 42.16 144 SER A CA 1
ATOM 1187 C C . SER A 1 144 ? 31.206 5.710 19.947 1.00 42.16 144 SER A C 1
ATOM 1189 O O . SER A 1 144 ? 30.604 4.737 19.434 1.00 42.16 144 SER A O 1
#

Organism: Oncorhynchus tshawytscha (NCBI:txid74940)

pLDDT: mean 72.88, std 20.16, range [36.22, 94.69]

Secondary structure (DSSP, 8-state):
-------------------SS-SSHHHHHHHHHHHHHHHHHHHHHHHHHTT-SS-HHHHHHHHHHHHHHTTT---HHHHHHHHHHHHHHHHHHHTT-S-HHHHHHHHHHHHGGGS---TTHHHHHHHHHHHHHHHHGGGS----

Sequence (144 aa):
MASSAATRTASVAAKVVKPIFSRDLDEAKRRVRELYRAWYREVPNTVTTFQLDITARQGTDKVREMFDRNKHVNDPRVIDMLVIKGKMELQETINVWKQKTHIMRYFHETEAGTHHNGWGEKHQKGFEFEILKSFQLSHVFPLS